Protein AF-A0A836B0X6-F1 (afdb_monomer)

Sequence (92 aa):
MEMAGITAHIGTIEGRHTHMHQQTTRLPTGHPPSSTYRAQDAAPIGTMTRGAGTIQKLGDSCLYDKEQTWAHWRVAVDGKPADTRRKYRGVS

Foldseek 3Di:
DVVVVVVVVVVCPDVQQWDDPDPPDIDGVCPPPPVPDDDPPPQDPDPVHPDDCPDVDPVVDPVPDDDPDPVNVCCVPVNDDDPPVPPPDDPD

Radius of gyration: 38.16 Å; Cα contacts (8 Å, |Δi|>4): 33; chains: 1; bounding box: 75×35×103 Å

Secondary structure (DSSP, 8-state):
-HHHHHHHHHHHHHHHHEEESSSS-EEETT-S-GGG---TTSPPPGGGS-------SGGGSGGGS----HHHHIIIII-PPP-TTTT-S---

Organism: NCBI:txid2026947

Nearest PDB structures (foldseek):
  6u42-assembly1_7N  TM=9.613E-01  e=8.937E-12  Chlamydomonas reinhardtii
  8glv-assembly1_Ht  TM=9.572E-01  e=8.231E-11  Chlamydomonas reinhardtii

Structure (mmCIF, N/CA/C/O backbone):
data_AF-A0A836B0X6-F1
#
_entry.id   AF-A0A836B0X6-F1
#
loop_
_atom_site.group_PDB
_atom_site.id
_atom_site.type_symbol
_atom_site.label_atom_id
_atom_site.label_alt_id
_atom_site.label_comp_id
_atom_site.label_asym_id
_atom_site.label_entity_id
_atom_site.label_seq_id
_atom_site.pdbx_PDB_ins_code
_atom_site.Cartn_x
_atom_site.Cartn_y
_atom_site.Cartn_z
_atom_site.occupancy
_atom_site.B_iso_or_equiv
_atom_site.auth_seq_id
_atom_site.auth_comp_id
_atom_site.auth_asym_id
_atom_site.auth_atom_id
_atom_site.pdbx_PDB_model_num
ATOM 1 N N . MET A 1 1 ? 37.448 0.294 -45.447 1.00 68.94 1 MET A N 1
ATOM 2 C CA . MET A 1 1 ? 36.064 -0.008 -45.011 1.00 68.94 1 MET A CA 1
ATOM 3 C C . MET A 1 1 ? 35.978 -0.342 -43.523 1.00 68.94 1 MET A C 1
ATOM 5 O O . MET A 1 1 ? 35.032 0.104 -42.892 1.00 68.94 1 MET A O 1
ATOM 9 N N . GLU A 1 2 ? 36.954 -1.041 -42.937 1.00 81.06 2 GLU A N 1
ATOM 10 C CA . GLU A 1 2 ? 36.920 -1.471 -41.523 1.00 81.06 2 GLU A CA 1
ATOM 11 C C . GLU A 1 2 ? 36.792 -0.326 -40.504 1.00 81.06 2 GLU A C 1
ATOM 13 O O . GLU A 1 2 ? 35.972 -0.407 -39.595 1.00 81.06 2 GLU A O 1
ATOM 18 N N . MET A 1 3 ? 37.515 0.784 -40.695 1.00 90.19 3 MET A N 1
ATOM 19 C CA . MET A 1 3 ? 37.467 1.931 -39.772 1.00 90.19 3 MET A CA 1
ATOM 20 C C . MET A 1 3 ? 36.074 2.570 -39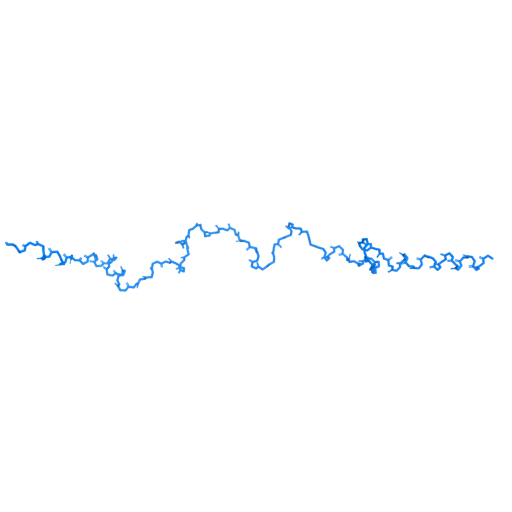.666 1.00 90.19 3 MET A C 1
ATOM 22 O O . MET A 1 3 ? 35.640 2.911 -38.571 1.00 90.19 3 MET A O 1
ATOM 26 N N . ALA A 1 4 ? 35.332 2.663 -40.776 1.00 89.94 4 ALA A N 1
ATOM 27 C CA . ALA A 1 4 ? 33.963 3.183 -40.765 1.00 89.94 4 ALA A CA 1
ATOM 28 C C . ALA A 1 4 ? 32.999 2.249 -40.007 1.00 89.94 4 ALA A C 1
ATOM 30 O O . ALA A 1 4 ? 32.096 2.718 -39.315 1.00 89.94 4 ALA A O 1
ATOM 31 N N . GLY A 1 5 ? 33.225 0.931 -40.090 1.00 92.25 5 GLY A N 1
ATOM 32 C CA . GLY A 1 5 ? 32.478 -0.065 -39.320 1.00 92.25 5 GLY A CA 1
ATOM 33 C C . GLY A 1 5 ? 32.746 0.032 -37.818 1.00 92.25 5 GLY A C 1
ATOM 34 O O . GLY A 1 5 ? 31.810 -0.034 -37.024 1.00 92.25 5 GLY A O 1
ATOM 35 N N . ILE A 1 6 ? 34.002 0.267 -37.423 1.00 93.88 6 ILE A N 1
ATOM 36 C CA . ILE A 1 6 ? 34.379 0.481 -36.017 1.00 93.88 6 ILE A CA 1
ATOM 37 C C . ILE A 1 6 ? 33.710 1.750 -35.471 1.00 93.88 6 ILE A C 1
ATOM 39 O O . ILE A 1 6 ? 33.106 1.703 -34.401 1.00 93.88 6 ILE A O 1
ATOM 43 N N . THR A 1 7 ? 33.742 2.866 -36.209 1.00 94.19 7 THR A N 1
ATOM 44 C CA . THR A 1 7 ? 33.073 4.112 -35.795 1.00 94.19 7 THR A CA 1
ATOM 45 C C . THR A 1 7 ? 31.565 3.921 -35.631 1.00 94.19 7 THR A C 1
ATOM 47 O O . THR A 1 7 ? 30.999 4.339 -34.621 1.00 94.19 7 THR A O 1
ATOM 50 N N . ALA A 1 8 ? 30.918 3.236 -36.579 1.00 90.94 8 ALA A N 1
ATOM 51 C CA . ALA A 1 8 ? 29.501 2.903 -36.472 1.00 90.94 8 ALA A CA 1
ATOM 52 C C . ALA A 1 8 ? 29.214 2.021 -35.244 1.00 90.94 8 ALA A C 1
ATOM 54 O O . ALA A 1 8 ? 28.239 2.254 -34.534 1.00 90.94 8 ALA A O 1
ATOM 55 N N . HIS A 1 9 ? 30.082 1.046 -34.945 1.00 94.25 9 HIS A N 1
ATOM 56 C CA . HIS A 1 9 ? 29.935 0.185 -33.774 1.00 94.25 9 HIS A CA 1
ATOM 57 C C . HIS A 1 9 ? 30.040 0.968 -32.461 1.00 94.25 9 HIS A C 1
ATOM 59 O O . HIS A 1 9 ? 29.161 0.818 -31.609 1.00 94.25 9 HIS A O 1
ATOM 65 N N . ILE A 1 10 ? 31.046 1.843 -32.327 1.00 94.81 10 ILE A N 1
ATOM 66 C CA . ILE A 1 10 ? 31.245 2.698 -31.145 1.00 94.81 10 ILE A CA 1
ATOM 67 C C . ILE A 1 10 ? 29.991 3.531 -30.859 1.00 94.81 10 ILE A C 1
ATOM 69 O O . ILE A 1 10 ? 29.540 3.573 -29.715 1.00 94.81 10 ILE A O 1
ATOM 73 N N . GLY A 1 11 ? 29.365 4.097 -31.897 1.00 92.38 11 GLY A N 1
ATOM 74 C CA . GLY A 1 11 ? 28.120 4.861 -31.760 1.00 92.38 11 GLY A CA 1
ATOM 75 C C . GLY A 1 11 ? 26.942 4.067 -31.176 1.00 92.38 11 GLY A C 1
ATOM 76 O O . GLY A 1 11 ? 26.021 4.660 -30.623 1.00 92.38 11 GLY A O 1
ATOM 77 N N . THR A 1 12 ? 26.963 2.729 -31.245 1.00 9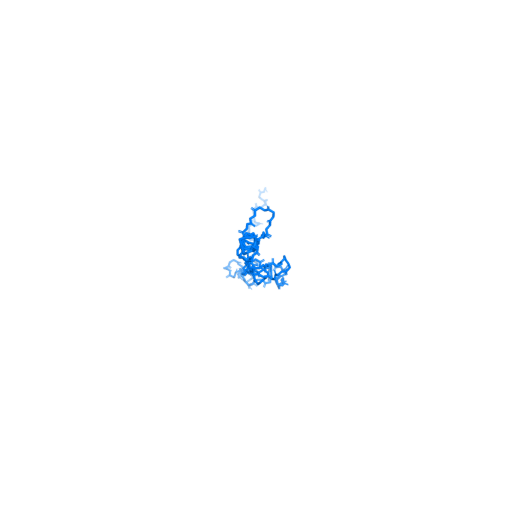4.81 12 THR A N 1
ATOM 78 C CA . THR A 1 12 ? 25.883 1.872 -30.714 1.00 94.81 12 THR A CA 1
ATOM 79 C C . THR A 1 12 ? 26.118 1.357 -29.296 1.00 94.81 12 THR A C 1
ATOM 81 O O . THR A 1 12 ? 25.166 0.898 -28.665 1.00 94.81 12 THR A O 1
ATOM 84 N N . ILE A 1 13 ? 27.353 1.409 -28.780 1.00 94.94 13 ILE A N 1
ATOM 85 C CA . ILE A 1 13 ? 27.718 0.817 -27.477 1.00 94.94 13 ILE A CA 1
ATOM 86 C C . ILE A 1 13 ? 26.848 1.393 -26.359 1.00 94.94 13 ILE A C 1
ATOM 88 O O . ILE A 1 13 ? 26.337 0.669 -25.504 1.00 94.94 13 ILE A O 1
ATOM 92 N N . GLU A 1 14 ? 26.638 2.703 -26.405 1.00 93.00 14 GLU A N 1
ATOM 93 C CA . GLU A 1 14 ? 25.917 3.440 -25.382 1.00 93.00 14 GLU A CA 1
ATOM 94 C C . GLU A 1 14 ? 24.446 3.009 -25.275 1.00 93.00 14 GLU A C 1
ATOM 96 O O . GLU A 1 14 ? 23.962 2.766 -24.171 1.00 93.00 14 GLU A O 1
ATOM 101 N N . GLY A 1 15 ? 23.760 2.837 -26.411 1.00 91.38 15 GLY A N 1
ATOM 102 C CA . GLY A 1 15 ? 22.364 2.384 -26.464 1.00 91.38 15 GLY A CA 1
ATOM 103 C C . GLY A 1 15 ? 22.182 0.893 -26.168 1.00 91.38 15 GLY A C 1
ATOM 104 O O . GLY A 1 15 ? 21.085 0.462 -25.826 1.00 91.38 15 GLY A O 1
ATOM 105 N N . ARG A 1 16 ? 23.249 0.090 -26.274 1.00 93.38 16 ARG A N 1
ATOM 106 C CA . ARG A 1 16 ? 23.230 -1.323 -25.861 1.00 93.38 16 ARG A CA 1
ATOM 107 C C . ARG A 1 16 ? 23.335 -1.463 -24.344 1.00 93.38 16 ARG A C 1
ATOM 109 O O . ARG A 1 16 ? 22.624 -2.276 -23.756 1.00 93.38 16 ARG A O 1
ATOM 116 N N . HIS A 1 17 ? 24.205 -0.680 -23.707 1.00 95.31 17 HIS A N 1
ATOM 117 C CA . HIS A 1 17 ? 24.487 -0.808 -22.273 1.00 95.31 17 HIS A CA 1
ATOM 118 C C . HIS A 1 17 ? 23.640 0.105 -21.380 1.00 95.31 17 HIS A C 1
ATOM 120 O O . HIS A 1 17 ? 23.482 -0.184 -20.192 1.00 95.31 17 HIS A O 1
ATOM 126 N N . THR A 1 18 ? 23.095 1.195 -21.921 1.00 95.62 18 THR A N 1
ATOM 127 C CA . THR A 1 18 ? 22.304 2.164 -21.157 1.00 95.62 18 THR A CA 1
ATOM 128 C C . THR A 1 18 ? 21.042 2.572 -21.899 1.00 95.62 18 THR A C 1
ATOM 130 O O . THR A 1 18 ? 20.998 2.592 -23.127 1.00 95.62 18 THR A O 1
ATOM 133 N N . HIS A 1 19 ? 20.033 2.985 -21.138 1.00 94.69 19 HIS A N 1
ATOM 134 C CA . HIS A 1 19 ? 18.837 3.626 -21.665 1.00 94.69 19 HIS A CA 1
ATOM 135 C C . HIS A 1 19 ? 18.443 4.818 -20.788 1.00 94.69 19 HIS A C 1
ATOM 137 O O . HIS A 1 19 ? 18.862 4.932 -19.635 1.00 94.69 19 HIS A O 1
ATOM 143 N N . MET A 1 20 ? 17.637 5.721 -21.336 1.00 95.00 20 MET A N 1
ATOM 144 C CA . MET A 1 20 ? 17.007 6.786 -20.557 1.00 95.00 20 MET A CA 1
ATOM 145 C C . MET A 1 20 ? 15.828 6.187 -19.781 1.00 95.00 20 MET A C 1
ATOM 147 O O . MET A 1 20 ? 14.883 5.705 -20.403 1.00 95.00 20 MET A O 1
ATOM 151 N N . HIS A 1 21 ? 15.863 6.215 -18.446 1.00 93.00 21 HIS A N 1
ATOM 152 C CA . HIS A 1 21 ? 14.722 5.780 -17.629 1.00 93.00 21 HIS A CA 1
ATOM 153 C C . HIS A 1 21 ? 13.621 6.854 -17.599 1.00 93.00 21 HIS A C 1
ATOM 155 O O . HIS A 1 21 ? 12.439 6.560 -17.761 1.00 93.00 21 HIS A O 1
ATOM 161 N N . GLN A 1 22 ? 14.028 8.113 -17.438 1.00 92.38 22 GLN A N 1
ATOM 162 C CA . GLN A 1 22 ? 13.198 9.306 -17.625 1.00 92.38 22 GLN A CA 1
ATOM 163 C C . GLN A 1 22 ? 13.956 10.301 -18.509 1.00 92.38 22 GLN A C 1
ATOM 165 O O . GLN A 1 22 ? 15.095 10.040 -18.883 1.00 92.38 22 GLN A O 1
ATOM 170 N N . GLN A 1 23 ? 13.371 11.466 -18.810 1.00 92.19 23 GLN A N 1
ATOM 171 C CA . GLN A 1 23 ? 14.029 12.504 -19.622 1.00 92.19 23 GLN A CA 1
ATOM 172 C C . GLN A 1 23 ? 15.339 13.040 -19.008 1.00 92.19 23 GLN A C 1
ATOM 174 O O . GLN A 1 23 ? 16.116 13.690 -19.697 1.00 92.19 23 GLN A O 1
ATOM 179 N N . THR A 1 24 ? 15.598 12.762 -17.728 1.00 91.19 24 THR A N 1
ATOM 180 C CA . THR A 1 24 ? 16.714 13.321 -16.955 1.00 91.19 24 THR A CA 1
ATOM 181 C C . THR A 1 24 ? 17.849 12.337 -16.678 1.00 91.19 24 THR A C 1
ATOM 183 O O . THR A 1 24 ? 18.991 12.762 -16.531 1.00 91.19 24 THR A O 1
ATOM 186 N N . THR A 1 25 ? 17.573 11.034 -16.564 1.00 94.00 25 THR A N 1
ATOM 187 C CA . THR A 1 25 ? 18.539 10.067 -16.013 1.00 94.00 25 THR A CA 1
ATOM 188 C C . THR A 1 25 ? 18.687 8.830 -16.885 1.00 94.00 25 THR A C 1
ATOM 190 O O . THR A 1 25 ? 17.704 8.241 -17.344 1.00 94.00 25 THR A O 1
ATOM 193 N N . ARG A 1 26 ? 19.946 8.415 -17.060 1.00 93.44 26 ARG A N 1
ATOM 194 C CA . ARG A 1 26 ? 20.357 7.203 -17.770 1.00 93.44 26 ARG A CA 1
ATOM 195 C C . ARG A 1 26 ? 20.682 6.098 -16.788 1.00 93.44 26 ARG A C 1
ATOM 197 O O . ARG A 1 26 ? 21.432 6.331 -15.845 1.00 93.44 26 ARG A O 1
ATOM 204 N N . LEU A 1 27 ? 20.147 4.911 -17.032 1.00 94.81 27 LEU A N 1
ATOM 205 C CA . LEU A 1 27 ? 20.357 3.730 -16.203 1.00 94.81 27 LEU A CA 1
ATOM 206 C C . LEU A 1 27 ? 20.758 2.527 -17.075 1.00 94.81 27 LEU A C 1
ATOM 208 O O . LEU A 1 27 ? 20.562 2.561 -18.298 1.00 94.81 27 LEU A O 1
ATOM 212 N N . PRO A 1 28 ? 21.338 1.467 -16.482 1.00 95.94 28 PRO A N 1
ATOM 213 C CA . PRO A 1 28 ? 21.634 0.234 -17.202 1.00 95.94 28 PRO A CA 1
ATOM 214 C C . PRO A 1 28 ? 20.393 -0.312 -17.910 1.00 95.94 28 PRO A C 1
ATOM 216 O O . PRO A 1 28 ? 19.277 -0.217 -17.398 1.00 95.94 28 PRO A O 1
ATOM 219 N N . THR A 1 29 ? 20.562 -0.880 -19.100 1.00 93.06 29 THR A N 1
ATOM 220 C CA . THR A 1 29 ? 19.446 -1.489 -19.838 1.00 93.06 29 THR A CA 1
ATOM 221 C C . THR A 1 29 ? 18.755 -2.558 -18.978 1.00 93.06 29 THR A C 1
ATOM 223 O O . THR A 1 29 ? 19.417 -3.424 -18.412 1.00 93.06 29 THR A O 1
ATOM 226 N N . GLY A 1 30 ? 17.426 -2.481 -18.844 1.00 88.81 30 GLY A N 1
ATOM 227 C CA . GLY A 1 30 ? 16.640 -3.381 -17.984 1.00 88.81 30 GLY A CA 1
ATOM 228 C C . GLY A 1 30 ? 16.541 -2.966 -16.507 1.00 88.81 30 GLY A C 1
ATOM 229 O O . GLY A 1 30 ? 15.795 -3.595 -15.760 1.00 88.81 30 GLY A O 1
ATOM 230 N N . HIS A 1 31 ? 17.227 -1.895 -16.089 1.00 93.69 31 HIS A N 1
ATOM 231 C CA . HIS A 1 31 ? 17.110 -1.313 -14.751 1.00 93.69 31 HIS A CA 1
ATOM 232 C C . HIS A 1 31 ? 16.579 0.131 -14.816 1.00 93.69 31 HIS A C 1
ATOM 234 O O . HIS A 1 31 ? 17.247 0.982 -15.393 1.00 93.69 31 HIS A O 1
ATOM 240 N N . PRO A 1 32 ? 15.429 0.450 -14.196 1.00 89.38 32 PRO A N 1
ATOM 241 C CA . PRO A 1 32 ? 14.773 -0.318 -13.141 1.00 89.38 32 PRO A CA 1
ATOM 242 C C . PRO A 1 32 ? 13.823 -1.382 -13.718 1.00 89.38 32 PRO A C 1
ATOM 244 O O . PRO A 1 32 ? 13.098 -1.099 -14.673 1.00 89.38 32 PRO A O 1
ATOM 247 N N . PRO A 1 33 ? 13.797 -2.604 -13.157 1.00 95.31 33 PRO A N 1
ATOM 248 C CA . PRO A 1 33 ? 12.905 -3.651 -13.634 1.00 95.31 33 PRO A CA 1
ATOM 249 C C . PRO A 1 33 ? 11.454 -3.374 -13.227 1.00 95.31 33 PRO A C 1
ATOM 251 O O . PRO A 1 33 ? 11.187 -2.773 -12.181 1.00 95.31 33 PRO A O 1
ATOM 254 N N . SER A 1 34 ? 10.507 -3.902 -14.009 1.00 92.75 34 SER A N 1
ATOM 255 C CA . SER A 1 34 ? 9.064 -3.761 -13.757 1.00 92.75 34 SER A CA 1
ATOM 256 C C . SER A 1 34 ? 8.659 -4.223 -12.349 1.00 92.75 34 SER A C 1
ATOM 258 O O . SER A 1 34 ? 7.796 -3.613 -11.726 1.00 92.75 34 SER A O 1
ATOM 260 N N . SER A 1 35 ? 9.336 -5.244 -11.817 1.00 95.06 35 SER A N 1
ATOM 261 C CA . SER A 1 35 ? 9.103 -5.814 -10.484 1.00 95.06 35 SER A CA 1
ATOM 262 C C . SER A 1 35 ? 9.380 -4.858 -9.321 1.00 95.06 35 SER A C 1
ATOM 264 O O . SER A 1 35 ? 8.904 -5.104 -8.217 1.00 95.06 35 SER A O 1
ATOM 266 N N . THR A 1 36 ? 10.144 -3.784 -9.544 1.00 94.69 36 THR A N 1
ATOM 267 C CA . THR A 1 36 ? 10.440 -2.779 -8.506 1.00 94.69 36 THR A CA 1
ATOM 268 C C . THR A 1 36 ? 9.430 -1.639 -8.460 1.00 94.69 36 THR A C 1
ATOM 270 O O . THR A 1 36 ? 9.390 -0.900 -7.477 1.00 94.69 36 THR A O 1
ATOM 273 N N . TYR A 1 37 ? 8.590 -1.495 -9.488 1.00 95.06 37 TYR A N 1
ATOM 274 C CA . TYR A 1 37 ? 7.528 -0.498 -9.479 1.00 95.06 37 TYR A CA 1
ATOM 275 C C . TYR A 1 37 ? 6.335 -0.992 -8.676 1.00 95.06 37 TYR A C 1
ATOM 277 O O . TYR A 1 37 ? 6.027 -2.183 -8.627 1.00 95.06 37 TYR A O 1
ATOM 28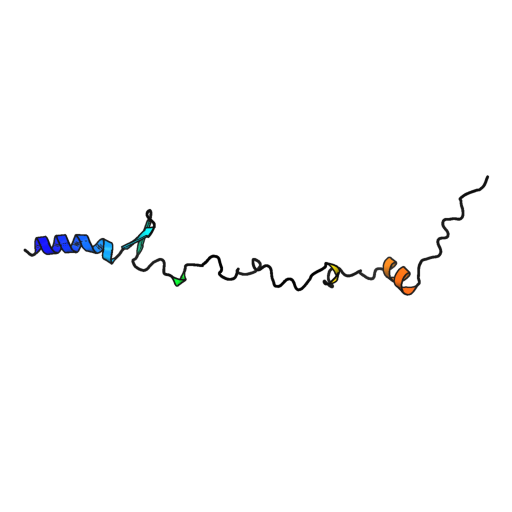5 N N . ARG A 1 38 ? 5.623 -0.042 -8.074 1.00 95.81 38 ARG A N 1
ATOM 286 C CA . ARG A 1 38 ? 4.409 -0.311 -7.318 1.00 95.81 38 ARG A CA 1
ATOM 287 C C . ARG A 1 38 ? 3.304 0.611 -7.798 1.00 95.81 38 ARG A C 1
ATOM 289 O O . ARG A 1 38 ? 3.467 1.828 -7.792 1.00 95.81 38 ARG A O 1
ATOM 296 N N . ALA A 1 39 ? 2.204 0.012 -8.232 1.00 96.38 39 ALA A N 1
ATOM 297 C CA . ALA A 1 39 ? 1.017 0.747 -8.628 1.00 96.38 39 ALA A CA 1
ATOM 298 C C . ALA A 1 39 ? 0.309 1.343 -7.399 1.00 96.38 39 ALA A C 1
ATOM 300 O O . ALA A 1 39 ? 0.467 0.858 -6.276 1.00 96.38 39 ALA A O 1
ATOM 301 N N . GLN A 1 40 ? -0.459 2.410 -7.612 1.00 94.31 40 GLN A N 1
ATOM 302 C CA . GLN A 1 40 ? -1.117 3.159 -6.535 1.00 94.31 40 GLN A CA 1
ATOM 303 C C . GLN A 1 40 ? -2.226 2.357 -5.834 1.00 94.31 40 GLN A C 1
ATOM 305 O O . GLN A 1 40 ? -2.528 2.598 -4.669 1.00 94.31 40 GLN A O 1
ATOM 310 N N . ASP A 1 41 ? -2.831 1.410 -6.542 1.00 94.00 41 ASP A N 1
ATOM 311 C CA . ASP A 1 41 ? -3.863 0.491 -6.065 1.00 94.00 41 ASP A CA 1
ATOM 312 C C . ASP A 1 41 ? -3.292 -0.749 -5.357 1.00 94.00 41 ASP A C 1
ATOM 314 O O . ASP A 1 41 ? -4.049 -1.548 -4.801 1.00 94.00 41 ASP A O 1
ATOM 318 N N . ALA A 1 42 ? -1.965 -0.915 -5.329 1.00 95.19 42 ALA A N 1
ATOM 319 C CA . ALA A 1 42 ? -1.337 -1.994 -4.584 1.00 95.19 42 ALA A CA 1
ATOM 320 C C . ALA A 1 42 ? -1.689 -1.890 -3.092 1.00 95.19 42 ALA A C 1
ATOM 322 O O . ALA A 1 42 ? -1.595 -0.819 -2.486 1.00 95.19 42 ALA A O 1
ATOM 323 N N . ALA A 1 43 ? -2.028 -3.027 -2.479 1.00 93.88 43 ALA A N 1
ATOM 324 C CA . ALA A 1 43 ? -2.407 -3.095 -1.070 1.00 93.88 43 ALA A CA 1
ATOM 325 C C . ALA A 1 43 ? -1.367 -2.385 -0.182 1.00 93.88 43 ALA A C 1
ATOM 327 O O . ALA A 1 43 ? -0.177 -2.678 -0.334 1.00 93.88 43 ALA A O 1
ATOM 328 N N . PRO A 1 44 ? -1.766 -1.470 0.724 1.00 94.56 44 PRO A N 1
ATOM 329 C CA . PRO A 1 44 ? -0.842 -0.790 1.627 1.00 94.56 44 PRO A CA 1
ATOM 330 C C . PRO A 1 44 ? -0.038 -1.777 2.488 1.00 94.56 44 PRO A C 1
ATOM 332 O O . PRO A 1 44 ? -0.462 -2.903 2.731 1.00 94.56 44 PRO A O 1
ATOM 335 N N . ILE A 1 45 ? 1.147 -1.361 2.948 1.00 95.25 45 ILE A N 1
ATOM 336 C CA . ILE A 1 45 ? 2.026 -2.215 3.766 1.00 95.25 45 ILE A CA 1
ATOM 337 C C . ILE A 1 45 ? 1.899 -1.814 5.238 1.00 95.25 45 ILE A C 1
ATOM 339 O O . ILE A 1 45 ? 1.898 -0.627 5.569 1.00 95.25 45 ILE A O 1
ATOM 343 N N . GLY A 1 46 ? 1.830 -2.813 6.121 1.00 94.19 46 GLY A N 1
ATOM 344 C CA . GLY A 1 46 ? 1.818 -2.617 7.569 1.00 94.19 46 GLY A CA 1
ATOM 345 C C . GLY A 1 46 ? 0.564 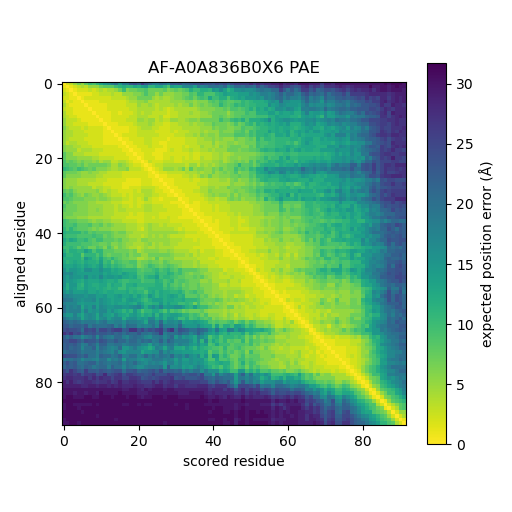-1.893 8.059 1.00 94.19 46 GLY A C 1
ATOM 346 O O . GLY A 1 46 ? -0.555 -2.219 7.669 1.00 94.19 46 GLY A O 1
ATOM 347 N N . THR A 1 47 ? 0.758 -0.893 8.916 1.00 95.25 47 THR A N 1
ATOM 348 C CA . THR A 1 47 ? -0.317 -0.130 9.574 1.00 95.25 47 THR A CA 1
ATOM 349 C C . THR A 1 47 ? -0.985 0.909 8.671 1.00 95.25 47 THR A C 1
ATOM 351 O O . THR A 1 47 ? -1.931 1.569 9.091 1.00 95.25 47 THR A O 1
ATOM 354 N N . MET A 1 48 ? -0.525 1.054 7.424 1.00 95.19 48 MET A N 1
ATOM 355 C CA . MET A 1 48 ? -1.147 1.941 6.436 1.00 95.19 48 MET A CA 1
ATOM 356 C C . MET A 1 48 ? -2.509 1.407 5.960 1.00 95.19 48 MET A C 1
ATOM 358 O O . MET A 1 48 ? -3.347 2.166 5.475 1.00 95.19 48 MET A O 1
ATOM 362 N N . THR A 1 49 ? -2.749 0.101 6.106 1.00 94.69 49 THR A N 1
ATOM 363 C CA . THR A 1 49 ? -4.032 -0.521 5.777 1.00 94.69 49 THR A CA 1
ATOM 364 C C . THR A 1 49 ? -5.092 -0.097 6.791 1.00 94.69 49 THR A C 1
ATOM 366 O O . THR A 1 49 ? -4.997 -0.424 7.969 1.00 94.69 49 THR A O 1
ATOM 369 N N . ARG A 1 50 ? -6.147 0.582 6.323 1.00 90.88 50 ARG A N 1
ATOM 370 C CA . ARG A 1 50 ? -7.278 1.048 7.155 1.00 90.88 50 ARG A CA 1
ATOM 371 C C . ARG A 1 50 ? -8.003 -0.085 7.906 1.00 90.88 50 ARG A C 1
ATOM 373 O O . ARG A 1 50 ? -8.618 0.163 8.937 1.00 90.88 50 ARG A O 1
ATOM 380 N N . GLY A 1 51 ? -7.941 -1.313 7.394 1.00 91.00 51 GLY A N 1
ATOM 381 C CA . GLY A 1 51 ? -8.693 -2.454 7.917 1.00 91.00 51 GLY A CA 1
ATOM 382 C C . GLY A 1 51 ? -10.161 -2.447 7.473 1.00 91.00 51 GLY A C 1
ATOM 383 O O . GLY A 1 51 ? -10.622 -1.528 6.800 1.00 91.00 51 GLY A O 1
ATOM 384 N N . ALA A 1 52 ? -10.896 -3.501 7.832 1.00 92.50 52 ALA A N 1
ATOM 385 C CA . ALA A 1 52 ? -12.250 -3.764 7.334 1.00 92.50 52 ALA A CA 1
ATOM 386 C C . ALA A 1 52 ? -13.377 -3.017 8.080 1.00 92.50 52 ALA A C 1
ATOM 388 O O . ALA A 1 52 ? -14.543 -3.196 7.747 1.00 92.50 52 ALA A O 1
ATOM 389 N N . GLY A 1 53 ? -13.058 -2.201 9.093 1.00 90.12 53 GLY A N 1
ATOM 390 C CA . GLY A 1 53 ? -14.071 -1.489 9.886 1.00 90.12 53 GLY A CA 1
ATOM 391 C C . GLY A 1 53 ? -14.916 -2.409 10.776 1.00 90.12 53 GLY A C 1
ATOM 392 O O . GLY A 1 53 ? -16.119 -2.207 10.906 1.00 90.12 53 GLY A O 1
ATOM 393 N N . THR A 1 54 ? -14.300 -3.434 11.372 1.00 93.75 54 THR A N 1
ATOM 394 C CA . THR A 1 54 ? -14.980 -4.409 12.246 1.00 93.75 54 THR A CA 1
ATOM 395 C C . THR A 1 54 ? -15.561 -3.787 13.520 1.00 93.75 54 THR A C 1
ATOM 397 O O . THR A 1 54 ? -16.562 -4.278 14.028 1.00 9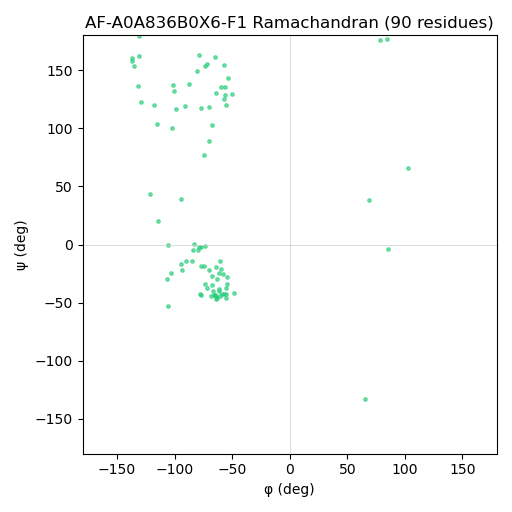3.75 54 THR A O 1
ATOM 400 N N . ILE A 1 55 ? -14.951 -2.711 14.021 1.00 91.50 55 ILE A N 1
ATOM 401 C CA . ILE A 1 55 ? -15.406 -1.922 15.174 1.0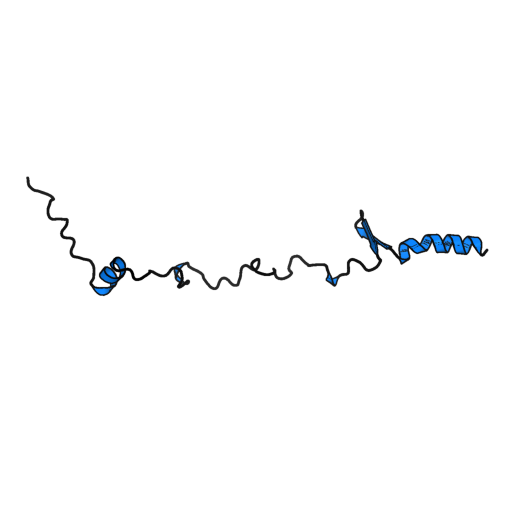0 91.50 55 ILE A CA 1
ATOM 402 C C . ILE A 1 55 ? -16.149 -0.698 14.626 1.00 91.50 55 ILE A C 1
ATOM 404 O O . ILE A 1 55 ? -15.541 0.127 13.943 1.00 91.50 55 ILE A O 1
ATOM 408 N N . GLN A 1 56 ? -17.450 -0.579 14.905 1.00 93.81 56 GLN A N 1
ATOM 409 C CA . GLN A 1 56 ? -18.315 0.479 14.356 1.00 93.81 56 GLN A CA 1
ATOM 410 C C . GLN A 1 56 ? -18.615 1.584 15.371 1.00 93.81 56 GLN A C 1
ATOM 412 O O . GLN A 1 56 ? -18.886 2.726 14.999 1.00 93.81 56 GLN A O 1
ATOM 417 N N . LYS A 1 57 ? -18.541 1.263 16.662 1.00 93.25 57 LYS A N 1
ATOM 418 C CA . LYS A 1 57 ? -18.667 2.210 17.775 1.00 93.25 57 LYS A CA 1
ATOM 419 C C . LYS A 1 57 ? -17.614 1.914 18.841 1.00 93.25 57 LYS A C 1
ATOM 421 O O . LYS A 1 57 ? -17.135 0.791 18.958 1.00 93.25 57 LYS A O 1
ATOM 426 N N . LEU A 1 58 ? -17.288 2.914 19.665 1.00 91.94 58 LEU A N 1
ATOM 427 C CA . LEU A 1 58 ? -16.278 2.772 20.727 1.00 91.94 58 LEU A CA 1
ATOM 428 C C . LEU A 1 58 ? -16.585 1.613 21.688 1.00 91.94 58 LEU A C 1
ATOM 430 O O . LEU A 1 58 ? -15.673 0.893 22.072 1.00 91.94 58 LEU A O 1
ATOM 434 N N . GLY A 1 59 ? -17.864 1.400 22.010 1.00 89.88 59 GLY A N 1
ATOM 435 C CA . GLY A 1 59 ? -18.304 0.313 22.887 1.00 89.88 59 GLY A CA 1
ATOM 436 C C . GLY A 1 59 ? -18.273 -1.090 22.270 1.00 89.88 59 GLY A C 1
ATOM 437 O O . GLY A 1 59 ? -18.627 -2.031 22.962 1.00 89.88 59 GLY A O 1
ATOM 438 N N . ASP A 1 60 ? -17.894 -1.258 20.995 1.00 90.56 60 ASP A N 1
ATOM 439 C CA . ASP A 1 60 ? -17.604 -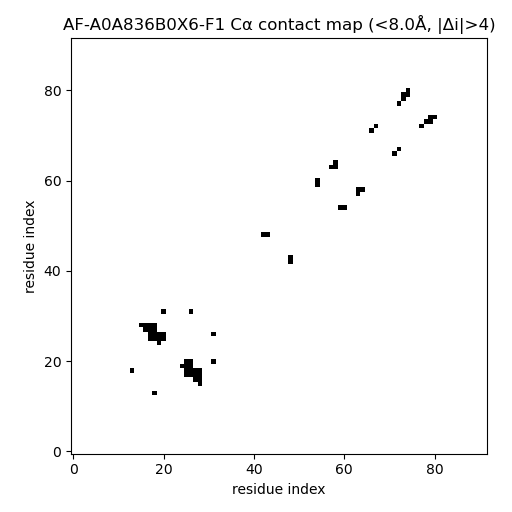2.600 20.453 1.00 90.56 60 ASP A CA 1
ATOM 440 C C . ASP A 1 60 ? -16.227 -3.098 20.922 1.00 90.56 60 ASP A C 1
ATOM 442 O O . ASP A 1 60 ? -15.920 -4.287 20.850 1.00 90.56 60 ASP A O 1
ATOM 446 N N . SER A 1 61 ? -15.374 -2.177 21.383 1.00 90.25 61 SER A N 1
ATOM 447 C CA . SER A 1 61 ? -14.057 -2.491 21.913 1.00 90.25 61 SER A CA 1
ATOM 448 C C . SER A 1 61 ? -14.133 -2.723 23.418 1.00 90.25 61 SER A C 1
ATOM 450 O O . SER A 1 61 ? -14.404 -1.793 24.174 1.00 90.25 61 SER A O 1
ATOM 452 N N . CYS A 1 62 ? -13.768 -3.931 23.853 1.00 89.31 62 CYS A N 1
ATOM 453 C CA . CYS A 1 62 ? -13.597 -4.278 25.271 1.00 89.31 62 CYS A CA 1
ATOM 454 C C . CYS A 1 62 ? -12.627 -3.323 25.999 1.00 89.31 62 CYS A C 1
ATOM 456 O O . CYS A 1 62 ? -12.773 -3.056 27.188 1.00 89.31 62 CYS A O 1
ATOM 458 N N . LEU A 1 63 ? -11.671 -2.723 25.273 1.00 91.06 63 LEU A N 1
ATOM 459 C CA . LEU A 1 63 ? -10.745 -1.733 25.838 1.00 91.06 63 LEU A CA 1
ATOM 460 C C . LEU A 1 63 ? -11.448 -0.477 26.377 1.00 91.06 63 LEU A C 1
ATOM 462 O O . LEU A 1 63 ? -10.882 0.208 27.224 1.00 91.06 63 LEU A O 1
ATOM 466 N N . TYR A 1 64 ? -12.640 -0.156 25.871 1.00 88.50 64 TYR A N 1
ATOM 467 C CA . TYR A 1 64 ? -13.411 1.027 26.262 1.00 88.50 64 TYR A CA 1
ATOM 468 C C . TYR A 1 64 ? -14.720 0.670 26.975 1.00 88.50 64 TYR A C 1
ATOM 470 O O . TYR A 1 64 ? -15.635 1.497 27.039 1.00 88.50 64 TYR A O 1
ATOM 478 N N . ASP A 1 65 ? -14.819 -0.542 27.523 1.00 86.44 65 ASP A N 1
ATOM 479 C CA . ASP A 1 65 ? -15.951 -0.914 28.360 1.00 86.44 65 ASP A CA 1
ATOM 480 C C . ASP A 1 65 ? -15.999 -0.087 29.650 1.00 86.44 65 ASP A C 1
ATOM 482 O O . ASP A 1 65 ? -15.026 0.530 30.094 1.00 86.44 65 ASP A O 1
ATOM 486 N N . LYS A 1 66 ? -17.174 -0.073 30.287 1.00 83.69 66 LYS A N 1
ATOM 487 C CA . LYS A 1 66 ? -17.308 0.502 31.627 1.00 83.69 66 LYS A CA 1
ATOM 488 C C . LYS A 1 66 ? -16.534 -0.364 32.615 1.00 83.69 66 LYS A C 1
ATOM 490 O O . LYS A 1 66 ? -17.023 -1.410 33.038 1.00 83.69 66 LYS A O 1
ATOM 495 N N . GLU A 1 67 ? -15.358 0.106 33.013 1.00 82.19 67 GLU A N 1
ATOM 496 C CA . GLU A 1 67 ? -14.582 -0.518 34.079 1.00 82.19 67 GLU A CA 1
ATOM 497 C C . GLU A 1 67 ? -15.417 -0.575 35.371 1.00 82.19 67 GLU A C 1
ATOM 499 O O . GLU A 1 67 ? -15.952 0.440 35.843 1.00 82.19 67 GLU A O 1
ATOM 504 N N . GLN A 1 68 ? -15.556 -1.776 35.941 1.00 81.56 68 GLN A N 1
ATOM 505 C CA . GLN A 1 68 ? -16.303 -2.003 37.178 1.00 81.56 68 GLN A CA 1
ATOM 506 C C . GLN A 1 68 ? -15.508 -1.491 38.383 1.00 81.56 68 GLN A C 1
ATOM 508 O O . GLN A 1 68 ? -14.910 -2.246 39.142 1.00 81.56 68 GLN A O 1
ATOM 513 N N . THR A 1 69 ? -15.510 -0.176 38.571 1.00 87.06 69 THR A N 1
ATOM 514 C CA . THR A 1 69 ? -15.017 0.458 39.795 1.00 87.06 69 THR A CA 1
ATOM 515 C C . THR A 1 69 ? -16.066 0.366 40.903 1.00 87.06 69 THR A C 1
ATOM 517 O O . THR A 1 69 ? -17.253 0.176 40.632 1.00 87.06 69 THR A O 1
ATOM 520 N N . TRP A 1 70 ? -15.664 0.578 42.161 1.00 84.38 70 TRP A N 1
ATOM 521 C CA . TRP A 1 70 ? -16.585 0.588 43.310 1.00 84.38 70 TRP A CA 1
ATOM 522 C C . TRP A 1 70 ? -17.832 1.462 43.085 1.00 84.38 70 TRP A C 1
ATOM 524 O O . TRP A 1 70 ? -18.950 1.057 43.398 1.00 84.38 70 TRP A O 1
ATOM 534 N N . ALA A 1 71 ? -17.660 2.649 42.494 1.00 82.94 71 ALA A N 1
ATOM 535 C CA . ALA A 1 71 ? -18.764 3.565 42.217 1.00 82.94 71 ALA A CA 1
ATOM 536 C C . ALA A 1 71 ? -19.751 3.006 41.178 1.00 82.94 71 ALA A C 1
ATOM 538 O O . ALA A 1 71 ? -20.964 3.102 41.373 1.00 82.94 71 ALA A O 1
ATOM 539 N N . HIS A 1 72 ? -19.244 2.413 40.092 1.00 86.50 72 HIS A N 1
ATOM 540 C CA . HIS A 1 72 ? -20.084 1.800 39.064 1.00 86.50 72 HIS A CA 1
ATOM 541 C C . HIS A 1 72 ? -20.784 0.548 39.584 1.00 86.50 72 HIS A C 1
ATOM 543 O O . HIS A 1 72 ? -21.983 0.386 39.364 1.00 86.50 72 HIS A O 1
ATOM 549 N N . TRP A 1 73 ? -20.052 -0.303 40.302 1.00 86.19 73 TRP A N 1
ATOM 550 C CA . TRP A 1 73 ? -20.568 -1.567 40.812 1.00 86.19 73 TRP A CA 1
ATOM 551 C C . TRP A 1 73 ? -21.671 -1.350 41.849 1.00 86.19 73 TRP A C 1
ATOM 553 O O . TRP A 1 73 ? -22.740 -1.939 41.725 1.00 86.19 73 TRP A O 1
ATOM 563 N N . ARG A 1 74 ? -21.489 -0.398 42.777 1.00 82.50 74 ARG A N 1
ATOM 564 C CA . ARG A 1 74 ? -22.525 -0.006 43.745 1.00 82.50 74 ARG A CA 1
ATOM 565 C C . ARG A 1 74 ? -23.826 0.415 43.057 1.00 82.50 74 ARG A C 1
ATOM 567 O O . ARG A 1 74 ? -24.895 -0.013 43.457 1.00 82.50 74 ARG A O 1
ATOM 574 N N . VAL A 1 75 ? -23.766 1.238 42.010 1.00 84.12 75 VAL A N 1
ATOM 575 C CA . VAL A 1 75 ? -24.990 1.676 41.311 1.00 84.12 75 VAL A CA 1
ATOM 576 C C . VAL A 1 75 ? -25.618 0.542 40.497 1.00 84.12 75 VAL A C 1
ATOM 578 O O . VAL A 1 75 ? -26.842 0.462 40.423 1.00 84.12 75 VAL A O 1
ATOM 581 N N . ALA A 1 76 ? -24.797 -0.307 39.876 1.00 84.88 76 ALA A N 1
ATOM 582 C CA . ALA A 1 76 ? -25.261 -1.399 39.026 1.00 84.88 76 ALA A CA 1
ATOM 583 C C . ALA A 1 76 ? -25.865 -2.573 39.817 1.00 84.88 76 ALA A C 1
ATOM 585 O O . ALA A 1 76 ? -26.797 -3.201 39.323 1.00 84.88 76 ALA A O 1
ATOM 586 N N . VAL A 1 77 ? -25.339 -2.860 41.014 1.00 84.50 77 VAL A N 1
ATOM 587 C CA . VAL A 1 77 ? -25.719 -4.014 41.847 1.00 84.50 77 VAL A CA 1
ATOM 588 C C . VAL A 1 77 ? -26.576 -3.595 43.041 1.00 84.50 77 VAL A C 1
ATOM 590 O O . VAL A 1 77 ? -27.676 -4.116 43.208 1.00 84.50 77 VAL A O 1
ATOM 593 N N . ASP A 1 78 ? -26.115 -2.626 43.837 1.00 83.12 78 ASP A N 1
ATOM 594 C CA . ASP A 1 78 ? -26.807 -2.195 45.066 1.00 83.12 78 ASP A CA 1
ATOM 595 C C . ASP A 1 78 ? -27.909 -1.152 44.792 1.00 83.12 78 ASP A C 1
ATOM 597 O O . ASP A 1 78 ? -28.747 -0.868 45.650 1.00 83.12 78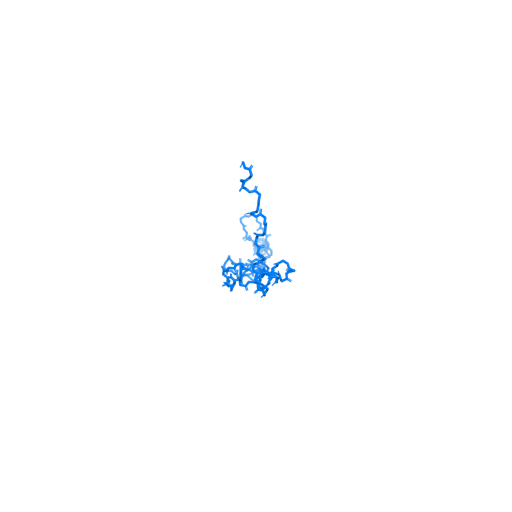 ASP A O 1
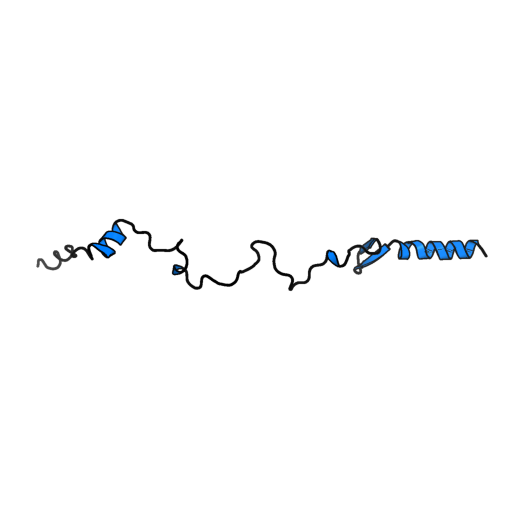ATOM 601 N N . GLY A 1 79 ? -27.916 -0.563 43.592 1.00 78.19 79 GLY A N 1
ATOM 602 C CA . GLY A 1 79 ? -28.814 0.520 43.206 1.00 78.19 79 GLY A CA 1
ATOM 603 C C . GLY A 1 79 ? -28.313 1.907 43.627 1.00 78.19 79 GLY A C 1
ATOM 604 O O . GLY A 1 79 ? -27.261 2.085 44.246 1.00 78.19 79 GLY A O 1
ATOM 605 N N . LYS A 1 80 ? -29.055 2.955 43.242 1.00 80.12 80 LYS A N 1
ATOM 606 C CA . LYS A 1 80 ? -28.688 4.327 43.624 1.00 80.12 80 LYS A CA 1
ATOM 607 C C . LYS A 1 80 ? -28.776 4.479 45.150 1.00 80.12 80 LYS A C 1
ATOM 609 O O . LYS A 1 80 ? -29.828 4.170 45.709 1.00 80.12 80 LYS A O 1
ATOM 614 N N . PRO A 1 81 ? -27.742 5.026 45.819 1.00 67.12 81 PRO A N 1
ATOM 615 C CA . PRO A 1 81 ? -27.865 5.407 47.219 1.00 67.12 81 PRO A CA 1
ATOM 616 C C . PRO A 1 81 ? -29.033 6.385 47.363 1.00 67.12 81 PRO A C 1
ATOM 618 O O . PRO A 1 81 ? -29.155 7.311 46.556 1.00 67.12 81 PRO A O 1
ATOM 621 N N . ALA A 1 82 ? -29.884 6.194 48.372 1.00 62.59 82 ALA A N 1
ATOM 622 C CA . ALA A 1 82 ? -30.932 7.157 48.683 1.00 62.59 82 ALA A CA 1
ATOM 623 C C . ALA A 1 82 ? -30.287 8.537 48.902 1.00 62.59 82 ALA A C 1
ATOM 625 O O . ALA A 1 82 ? -29.415 8.693 49.758 1.00 62.59 82 ALA A O 1
ATOM 626 N N . ASP A 1 83 ? -30.675 9.521 48.091 1.00 56.69 83 ASP A N 1
ATOM 627 C CA . ASP A 1 83 ? -30.119 10.871 48.133 1.00 56.69 83 ASP A CA 1
ATOM 628 C C . ASP A 1 83 ? -30.576 11.583 49.415 1.00 56.69 83 ASP A C 1
ATOM 630 O O . ASP A 1 83 ? -31.626 12.223 49.479 1.00 56.69 83 ASP A O 1
ATOM 634 N N . THR A 1 84 ? -29.799 11.433 50.486 1.00 54.88 84 THR A N 1
ATOM 635 C CA . THR A 1 84 ? -30.077 12.057 51.786 1.00 54.88 84 THR A CA 1
ATOM 636 C C . THR A 1 84 ? -29.677 13.534 51.836 1.00 54.88 84 THR A C 1
ATOM 638 O O . THR A 1 84 ? -29.936 14.194 52.843 1.00 54.88 84 THR A O 1
ATOM 641 N N . ARG A 1 85 ? -29.101 14.106 50.764 1.00 54.19 85 ARG A N 1
ATOM 642 C CA . ARG A 1 85 ? -28.628 15.506 50.740 1.00 54.19 85 ARG A CA 1
ATOM 643 C C . ARG A 1 85 ? -29.736 16.540 50.528 1.00 54.19 85 ARG A C 1
ATOM 645 O O . ARG A 1 85 ? -29.484 17.735 50.668 1.00 54.19 85 ARG A O 1
ATOM 652 N N . ARG A 1 86 ? -30.982 16.122 50.288 1.00 50.62 86 ARG A N 1
ATOM 653 C CA . ARG A 1 86 ? -32.138 17.024 50.136 1.00 50.62 86 ARG A CA 1
ATOM 654 C C . ARG A 1 86 ? -32.932 17.232 51.437 1.00 50.62 86 ARG A C 1
ATOM 656 O O . ARG A 1 86 ? -34.156 17.282 51.400 1.00 50.62 86 ARG A O 1
ATOM 663 N N . LYS A 1 87 ? -32.259 17.352 52.590 1.00 51.47 87 LYS A N 1
ATOM 664 C CA . LYS A 1 87 ? -32.908 17.679 53.882 1.00 51.47 87 LYS A CA 1
ATOM 665 C C . LYS A 1 87 ? -32.685 19.111 54.397 1.00 51.47 87 LYS A C 1
ATOM 667 O O . LYS A 1 87 ? -33.266 19.459 55.414 1.00 51.47 87 LYS A O 1
ATOM 672 N N . TYR A 1 88 ? -31.942 19.967 53.686 1.00 50.62 88 TYR A N 1
ATOM 673 C CA . TYR A 1 88 ? -31.684 21.359 54.111 1.00 50.62 88 TYR A CA 1
ATOM 674 C C . TYR A 1 88 ? -32.158 22.417 53.099 1.00 50.62 88 TYR A C 1
ATOM 676 O O . TYR A 1 88 ? -31.448 23.376 52.809 1.00 50.62 88 TYR A O 1
ATOM 684 N N . ARG A 1 89 ? -33.361 22.259 52.532 1.00 48.44 89 ARG A N 1
ATOM 685 C CA . ARG A 1 89 ? -34.040 23.345 51.804 1.00 48.44 89 ARG A CA 1
ATOM 686 C C . ARG A 1 89 ? -35.316 23.693 52.567 1.00 48.44 89 ARG A C 1
ATOM 688 O O . ARG A 1 89 ? -36.276 22.937 52.498 1.00 48.44 89 ARG A O 1
ATOM 695 N N . GLY A 1 90 ? -35.290 24.812 53.290 1.00 43.97 90 GLY A N 1
ATOM 696 C CA . GLY A 1 90 ? -36.453 25.362 53.993 1.00 43.97 90 GLY A CA 1
ATOM 697 C C . GLY A 1 90 ? -36.454 25.121 55.502 1.00 43.97 90 GLY A C 1
ATOM 698 O O . GLY A 1 90 ? -37.321 24.421 56.006 1.00 43.97 90 GLY A O 1
ATOM 699 N N . VAL A 1 91 ? -35.501 25.721 56.218 1.00 33.12 91 VAL A N 1
ATOM 700 C CA . VAL A 1 91 ? -35.796 26.242 57.559 1.00 33.12 91 VAL A CA 1
ATOM 701 C C . VAL A 1 91 ? -35.950 27.747 57.368 1.00 33.12 91 VAL A C 1
ATOM 703 O O . VAL A 1 91 ? -34.964 28.452 57.158 1.00 33.12 91 VAL A O 1
ATOM 706 N N . SER A 1 92 ? -37.204 28.180 57.312 1.00 36.81 92 SER A N 1
ATOM 707 C CA . SER A 1 92 ? -37.663 29.556 57.494 1.00 36.81 92 SER A CA 1
ATOM 708 C C . SER A 1 92 ? -38.572 29.554 58.706 1.00 36.81 92 SER A C 1
ATOM 710 O O . SER A 1 92 ? -39.440 28.649 58.715 1.00 36.81 92 SER A O 1
#

Mean predicted aligned error: 12.28 Å

Solvent-accessible surface area (backbone atoms only — not comparable to full-atom values): 6274 Å² total; per-residue (Å²): 115,67,68,62,52,50,55,57,50,60,72,45,52,59,68,67,55,30,39,71,77,52,102,85,44,76,32,50,61,75,49,84,45,77,88,77,61,78,65,91,84,54,80,61,70,78,86,68,47,86,71,91,63,90,67,85,51,70,78,69,36,78,92,59,51,87,71,81,41,73,73,53,42,40,43,75,73,76,37,76,76,80,78,73,82,81,77,82,80,82,92,125

pLDDT: mean 85.56, std 14.63, range [33.12, 96.38]